Protein AF-A0A7S0WV05-F1 (afdb_monomer)

Secondary structure (DSSP, 8-state):
-------PPPTHHHHHHHHHHHHHHHHHHHHHHHHS-HHHHHHHHHHHTT-GGG--EEE-TT----SHHHHHHHHHHHHH-TT--EEE-TT----HHHHHHHHHHHHT-

Mean predicted aligned error: 11.45 Å

InterPro domains:
  IPR001611 Leucine-rich repeat [PF13516] (56-68)
  IPR001611 Leucine-rich repeat [PF13516] (85-102)
  IPR032675 Leucine-rich repeat domain superfamily [G3DSA:3.80.10.10] (18-108)

Radius of gyration: 21.06 Å; Cα contacts (8 Å, |Δi|>4): 91; chains: 1; bounding box: 66×28×51 Å

Solvent-accessible surface area (backbone atoms only — not comparable to full-atom values): 6384 Å² total; per-residue (Å²): 142,85,82,84,85,77,84,76,78,69,77,66,68,66,58,53,57,58,54,52,52,52,52,52,49,53,51,51,50,53,55,48,61,71,70,40,46,65,57,52,52,51,52,53,50,36,36,74,71,68,44,15,61,73,34,47,60,47,63,45,47,64,41,67,44,55,52,64,68,56,47,52,56,46,51,58,41,49,69,42,23,74,52,41,80,44,78,40,66,52,73,42,56,66,42,73,70,48,53,59,65,46,49,61,70,59,71,74,107

Structure (mmCIF, N/CA/C/O backbone):
data_AF-A0A7S0WV05-F1
#
_entry.id   AF-A0A7S0WV05-F1
#
loop_
_atom_site.group_PDB
_atom_site.id
_atom_site.type_symbol
_atom_site.label_atom_id
_atom_site.label_alt_id
_atom_site.label_comp_id
_atom_site.label_asym_id
_atom_site.label_entity_id
_atom_site.label_seq_id
_atom_site.pdbx_PDB_ins_code
_atom_site.Cartn_x
_atom_site.Cartn_y
_atom_site.Cartn_z
_atom_site.occupancy
_atom_site.B_iso_or_equiv
_atom_site.auth_seq_id
_atom_site.auth_comp_id
_atom_site.auth_asym_id
_atom_site.auth_atom_id
_atom_site.pdbx_PDB_model_num
ATOM 1 N N . LYS A 1 1 ? 56.123 4.049 -36.015 1.00 43.19 1 LYS A N 1
ATOM 2 C CA . LYS A 1 1 ? 55.290 5.256 -35.800 1.00 43.19 1 LYS A CA 1
ATOM 3 C C . LYS A 1 1 ? 53.863 4.774 -35.589 1.00 43.19 1 LYS A C 1
ATOM 5 O O . LYS A 1 1 ? 53.209 4.459 -36.568 1.00 43.19 1 LYS A O 1
ATOM 10 N N . SER A 1 2 ? 53.458 4.575 -34.337 1.00 50.19 2 SER A N 1
ATOM 11 C CA . SER A 1 2 ? 52.131 4.071 -33.977 1.00 50.19 2 SER A CA 1
ATOM 12 C C . SER A 1 2 ? 51.531 5.052 -32.982 1.00 50.19 2 SER A C 1
ATOM 14 O O . SER A 1 2 ? 52.110 5.229 -31.917 1.00 50.19 2 SER A O 1
ATOM 16 N N . CYS A 1 3 ? 50.437 5.708 -33.362 1.00 40.41 3 CYS A N 1
ATOM 17 C CA . CYS A 1 3 ? 49.540 6.421 -32.457 1.00 40.41 3 CYS A CA 1
ATOM 18 C C . CYS A 1 3 ? 48.121 6.183 -32.982 1.00 40.41 3 CYS A C 1
ATOM 20 O O . CYS A 1 3 ? 47.677 6.857 -33.909 1.00 40.41 3 CYS A O 1
ATOM 22 N N . LEU A 1 4 ? 47.451 5.172 -32.429 1.00 44.56 4 LEU A N 1
ATOM 23 C CA . LEU A 1 4 ? 46.007 5.007 -32.548 1.00 44.56 4 LEU A CA 1
ATOM 24 C C . LEU A 1 4 ? 45.357 6.005 -31.586 1.00 44.56 4 LEU A C 1
ATOM 26 O O . LEU A 1 4 ? 45.612 5.972 -30.384 1.00 44.56 4 LEU A O 1
ATOM 30 N N . TYR A 1 5 ? 44.565 6.916 -32.140 1.00 43.72 5 TYR A N 1
ATOM 31 C CA . TYR A 1 5 ? 43.696 7.822 -31.399 1.00 43.72 5 TYR A CA 1
ATOM 32 C C . TYR A 1 5 ? 42.541 6.992 -30.825 1.00 43.72 5 TYR A C 1
ATOM 34 O O . TYR A 1 5 ? 41.707 6.501 -31.583 1.00 43.72 5 TYR A O 1
ATOM 42 N N . VAL A 1 6 ? 42.495 6.813 -29.506 1.00 48.22 6 VAL A N 1
ATOM 43 C CA . VAL A 1 6 ? 41.284 6.355 -28.816 1.00 48.22 6 VAL A CA 1
ATOM 44 C C .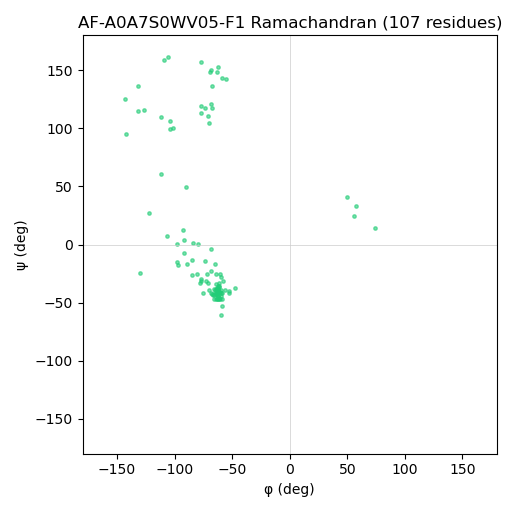 VAL A 1 6 ? 40.673 7.600 -28.193 1.00 48.22 6 VAL A C 1
ATOM 46 O O . VAL A 1 6 ? 41.170 8.111 -2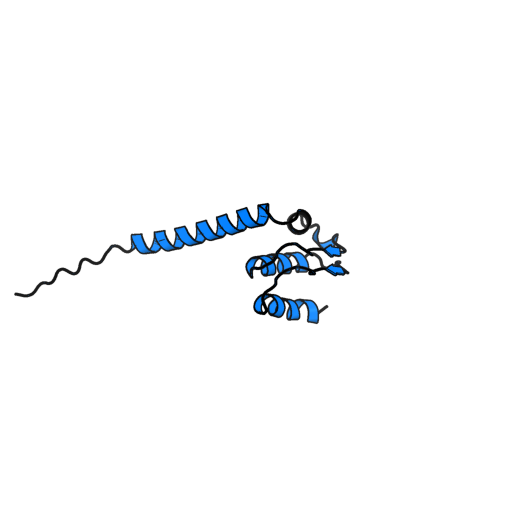7.192 1.00 48.22 6 VAL A O 1
ATOM 49 N N . ALA A 1 7 ? 39.651 8.145 -28.848 1.00 47.66 7 ALA A N 1
ATOM 50 C CA . ALA A 1 7 ? 38.824 9.186 -28.264 1.00 47.66 7 ALA A CA 1
ATOM 51 C C . ALA A 1 7 ? 37.995 8.543 -27.143 1.00 47.66 7 ALA A C 1
ATOM 53 O O . ALA A 1 7 ? 37.058 7.795 -27.412 1.00 47.66 7 ALA A O 1
ATOM 54 N N . SER A 1 8 ? 38.376 8.790 -25.889 1.00 56.69 8 SER A N 1
ATOM 55 C CA . SER A 1 8 ? 37.481 8.579 -24.751 1.00 56.69 8 SER A CA 1
ATOM 56 C C . SER A 1 8 ? 36.352 9.599 -24.852 1.00 56.69 8 SER A C 1
ATOM 58 O O . SER A 1 8 ? 36.610 10.802 -24.814 1.00 56.69 8 SER A O 1
ATOM 60 N N . ALA A 1 9 ? 35.120 9.112 -25.000 1.00 54.22 9 ALA A N 1
ATOM 61 C CA . ALA A 1 9 ? 33.923 9.924 -24.833 1.00 54.22 9 ALA A CA 1
ATOM 62 C C . ALA A 1 9 ? 33.891 10.514 -23.404 1.00 54.22 9 ALA A C 1
ATOM 64 O O . ALA A 1 9 ? 34.360 9.853 -22.467 1.00 54.22 9 ALA A O 1
ATOM 65 N N . PRO A 1 10 ? 33.420 11.760 -23.228 1.00 52.03 10 PRO A N 1
ATOM 66 C CA . PRO A 1 10 ? 33.415 12.430 -21.934 1.00 52.03 10 PRO A CA 1
ATOM 67 C C . PRO A 1 10 ? 32.413 11.778 -20.958 1.00 52.03 10 PRO A C 1
ATOM 69 O O . PRO A 1 10 ? 31.388 11.250 -21.380 1.00 52.03 10 PRO A O 1
ATOM 72 N N . PRO A 1 11 ? 32.677 11.832 -19.640 1.00 54.97 11 PRO A N 1
ATOM 73 C CA . PRO A 1 11 ? 31.859 11.193 -18.602 1.00 54.97 11 PRO A CA 1
ATOM 74 C C . PRO A 1 11 ? 30.458 11.807 -18.393 1.00 54.97 11 PRO A C 1
ATOM 76 O O . PRO A 1 11 ? 29.690 11.269 -17.598 1.00 54.97 11 PRO A O 1
ATOM 79 N N . GLU A 1 12 ? 30.105 12.897 -19.083 1.00 49.66 12 GLU A N 1
ATOM 80 C CA . GLU A 1 12 ? 28.797 13.562 -18.942 1.00 49.66 12 GLU A CA 1
ATOM 81 C C . GLU A 1 12 ? 27.636 12.746 -19.537 1.00 49.66 12 GLU A C 1
ATOM 83 O O . GLU A 1 12 ? 26.555 12.714 -18.956 1.00 49.66 12 GLU A O 1
ATOM 88 N N . GLU A 1 13 ? 27.861 11.994 -20.621 1.00 49.75 13 GLU A N 1
ATOM 89 C CA . GLU A 1 13 ? 26.803 11.208 -21.284 1.00 49.75 13 GLU A CA 1
ATOM 90 C C . GLU A 1 13 ? 26.311 10.021 -20.429 1.00 49.75 13 GLU A C 1
ATOM 92 O O . GLU A 1 13 ? 25.180 9.560 -20.583 1.00 49.75 13 GLU A O 1
ATOM 97 N N . ALA A 1 14 ? 27.128 9.537 -19.486 1.00 50.81 14 ALA A N 1
ATOM 98 C CA . ALA A 1 14 ? 26.765 8.429 -18.601 1.00 50.81 14 ALA A CA 1
ATOM 99 C C . ALA A 1 14 ? 25.877 8.862 -17.417 1.00 50.81 14 ALA A C 1
ATOM 101 O O . ALA A 1 14 ? 25.124 8.043 -16.898 1.00 50.81 14 ALA A O 1
ATOM 102 N N . GLN A 1 15 ? 25.944 10.130 -16.989 1.00 50.53 15 GLN A N 1
ATOM 103 C CA . GLN A 1 15 ? 25.137 10.639 -15.868 1.00 50.53 15 GLN A CA 1
ATOM 104 C C . GLN A 1 15 ? 23.733 11.087 -16.294 1.00 50.53 15 GLN A C 1
ATOM 106 O O . GLN A 1 15 ? 22.814 11.071 -15.475 1.00 50.53 15 GLN A O 1
ATOM 111 N N . GLU A 1 16 ? 23.548 11.478 -17.556 1.00 50.91 16 GLU A N 1
ATOM 112 C CA . GLU A 1 16 ? 22.244 11.913 -18.072 1.00 50.91 16 GLU A CA 1
ATOM 113 C C . GLU A 1 16 ? 21.305 10.737 -18.380 1.00 50.91 16 GLU A C 1
ATOM 115 O O . GLU A 1 16 ? 20.097 10.844 -18.160 1.00 50.91 16 GLU A O 1
ATOM 120 N N . ALA A 1 17 ? 21.844 9.593 -18.818 1.00 50.62 17 ALA A N 1
ATOM 121 C CA . ALA A 1 17 ? 21.057 8.382 -19.067 1.00 50.62 17 ALA A CA 1
ATOM 122 C C . ALA A 1 17 ? 20.428 7.810 -17.780 1.00 50.62 17 ALA A C 1
ATOM 124 O O . ALA A 1 17 ? 19.263 7.419 -17.783 1.00 50.62 17 ALA A O 1
ATOM 125 N N . ASP A 1 18 ? 21.165 7.837 -16.667 1.00 55.66 18 ASP A N 1
ATOM 126 C CA . ASP A 1 18 ? 20.714 7.322 -15.365 1.00 55.66 18 ASP A CA 1
ATOM 127 C C . ASP A 1 18 ? 19.601 8.197 -14.744 1.00 55.66 18 ASP A C 1
ATOM 129 O O . ASP A 1 18 ? 18.599 7.702 -14.231 1.00 55.66 18 ASP A O 1
ATOM 133 N N . GLN A 1 19 ? 19.703 9.528 -14.877 1.00 60.78 19 GLN A N 1
ATOM 134 C CA . GLN A 1 19 ? 18.668 10.460 -14.395 1.00 60.78 19 GLN A CA 1
ATOM 135 C C . GLN A 1 19 ? 17.398 10.455 -15.258 1.00 60.78 19 GLN A C 1
ATOM 137 O O . GLN A 1 19 ? 16.297 10.702 -14.756 1.00 60.78 19 GLN A O 1
ATOM 142 N N . SER A 1 20 ? 17.546 10.198 -16.558 1.00 60.88 20 SER A N 1
ATOM 143 C CA . SER A 1 20 ? 16.437 10.049 -17.503 1.00 60.88 20 SER A CA 1
ATOM 144 C C . SER A 1 20 ? 15.536 8.872 -17.122 1.00 60.88 20 SER A C 1
ATOM 146 O O . SER A 1 20 ? 14.312 9.029 -17.058 1.00 60.88 20 SER A O 1
ATOM 148 N N . ASP A 1 21 ? 16.140 7.722 -16.819 1.00 70.31 21 ASP A N 1
ATOM 149 C CA . ASP A 1 21 ? 15.405 6.512 -16.456 1.00 70.31 21 ASP A CA 1
ATOM 150 C C . ASP A 1 21 ? 14.713 6.654 -15.098 1.00 70.31 21 ASP A C 1
ATOM 152 O O . ASP A 1 21 ? 13.534 6.319 -14.977 1.00 70.31 21 ASP A O 1
ATOM 156 N N . GLU A 1 22 ? 15.373 7.241 -14.097 1.00 74.69 22 GLU A N 1
ATOM 157 C CA . GLU A 1 22 ? 14.753 7.457 -12.784 1.00 74.69 22 GLU A CA 1
ATOM 158 C C . GLU A 1 22 ? 13.548 8.405 -12.868 1.00 74.69 22 GLU A C 1
ATOM 160 O O . GLU A 1 22 ? 12.472 8.127 -12.334 1.00 74.69 22 GLU A O 1
ATOM 165 N N . LYS A 1 23 ? 13.667 9.500 -13.628 1.00 76.88 23 LYS A N 1
ATOM 166 C CA . LYS A 1 23 ? 12.550 10.427 -13.835 1.00 76.88 23 LYS A CA 1
ATOM 167 C C . LYS A 1 23 ? 11.378 9.761 -14.560 1.00 76.88 23 LYS A C 1
ATOM 169 O O . LYS A 1 23 ? 10.224 10.027 -14.219 1.00 76.88 23 LYS A O 1
ATOM 174 N N . ALA A 1 24 ? 11.649 8.899 -15.541 1.00 75.50 24 ALA A N 1
ATOM 175 C CA . ALA A 1 24 ? 10.616 8.136 -16.237 1.00 75.50 24 ALA A CA 1
ATOM 176 C C . ALA A 1 24 ? 9.917 7.132 -15.305 1.00 75.50 24 ALA A C 1
ATOM 178 O O . ALA A 1 24 ? 8.693 6.986 -15.375 1.00 75.50 24 ALA A O 1
ATOM 179 N N . ARG A 1 25 ? 10.656 6.493 -14.389 1.00 73.75 25 ARG A N 1
ATOM 180 C CA . ARG A 1 25 ? 10.097 5.585 -13.372 1.00 73.75 25 ARG A CA 1
ATOM 181 C C . ARG A 1 25 ? 9.203 6.318 -12.380 1.00 73.75 25 ARG A C 1
ATOM 183 O O . ARG A 1 25 ? 8.067 5.895 -12.180 1.00 73.75 25 ARG A O 1
ATOM 190 N N . VAL A 1 26 ? 9.653 7.455 -11.847 1.00 75.94 26 VAL A N 1
ATOM 191 C CA . VAL A 1 26 ? 8.848 8.299 -10.947 1.00 75.94 26 VAL A CA 1
ATOM 192 C C . VAL A 1 26 ? 7.561 8.757 -11.632 1.00 75.94 26 VAL A C 1
ATOM 194 O O . VAL A 1 26 ? 6.477 8.611 -11.068 1.00 75.94 26 VAL A O 1
ATOM 197 N N . LEU A 1 27 ? 7.653 9.246 -12.874 1.00 76.25 27 LEU A N 1
ATOM 198 C CA . LEU A 1 27 ? 6.480 9.690 -13.628 1.00 76.25 27 LEU A CA 1
ATOM 199 C C . LEU A 1 27 ? 5.498 8.535 -13.876 1.00 76.25 27 LEU A C 1
ATOM 201 O O . LEU A 1 27 ? 4.288 8.708 -13.752 1.00 76.25 27 LEU A O 1
ATOM 205 N N . THR A 1 28 ? 6.021 7.347 -14.192 1.00 74.62 28 THR A N 1
ATOM 206 C CA . THR A 1 28 ? 5.218 6.132 -14.383 1.00 74.62 28 THR A CA 1
ATOM 207 C C . THR A 1 28 ? 4.513 5.731 -13.087 1.00 74.62 28 THR A C 1
ATOM 209 O O . THR A 1 28 ? 3.321 5.432 -13.125 1.00 74.62 28 THR A O 1
ATOM 212 N N . LYS A 1 29 ? 5.194 5.812 -11.934 1.00 72.62 29 LYS A N 1
ATOM 213 C CA . LYS A 1 29 ? 4.594 5.567 -10.613 1.00 72.62 29 LYS A CA 1
ATOM 214 C C . LYS A 1 29 ? 3.480 6.574 -10.311 1.00 72.62 29 LYS A C 1
ATOM 216 O O . LYS A 1 29 ? 2.384 6.168 -9.935 1.00 72.62 29 LYS A O 1
ATOM 221 N N . GLU A 1 30 ? 3.700 7.870 -10.538 1.00 73.00 30 GLU A N 1
ATOM 222 C CA . GLU A 1 30 ? 2.666 8.896 -10.323 1.00 73.00 30 GLU A CA 1
ATOM 223 C C . GLU A 1 30 ? 1.442 8.711 -11.228 1.00 73.00 30 GLU A C 1
ATOM 225 O O . GLU A 1 30 ? 0.307 8.803 -10.757 1.00 73.00 30 GLU A O 1
ATOM 230 N N . LEU A 1 31 ? 1.649 8.420 -12.516 1.00 72.56 31 LEU A N 1
ATOM 231 C CA . LEU A 1 31 ? 0.568 8.111 -13.457 1.00 72.56 31 LEU A CA 1
ATOM 232 C C . LEU A 1 31 ? -0.214 6.865 -13.020 1.00 72.56 31 LEU A C 1
ATOM 234 O O . LEU A 1 31 ? -1.443 6.868 -13.068 1.00 72.56 31 LEU A O 1
ATOM 238 N N . ARG A 1 32 ? 0.476 5.828 -12.530 1.00 70.75 32 ARG A N 1
ATOM 239 C CA . ARG A 1 32 ? -0.153 4.609 -12.005 1.00 70.75 32 ARG A CA 1
ATOM 240 C C . ARG A 1 32 ? -1.010 4.910 -10.777 1.00 70.75 32 ARG A C 1
ATOM 242 O O . ARG A 1 32 ? -2.172 4.516 -10.745 1.00 70.75 32 ARG A O 1
ATOM 249 N N . LEU A 1 33 ? -0.485 5.680 -9.819 1.00 69.12 33 LEU A N 1
ATOM 250 C CA . LEU A 1 33 ? -1.215 6.120 -8.623 1.00 69.12 33 LEU A CA 1
ATOM 251 C C . LEU A 1 33 ? -2.487 6.917 -8.970 1.00 69.12 33 LEU A C 1
ATOM 253 O O . LEU A 1 33 ? -3.472 6.839 -8.237 1.00 69.12 33 LEU A O 1
ATOM 257 N N . GLN A 1 34 ? -2.504 7.656 -10.087 1.00 69.25 34 GLN A N 1
ATOM 258 C CA . GLN A 1 34 ? -3.709 8.347 -10.575 1.00 69.25 34 GLN A CA 1
ATOM 259 C C . GLN A 1 34 ? -4.773 7.394 -11.142 1.00 69.25 34 GLN A C 1
ATOM 261 O O . GLN A 1 34 ? -5.955 7.735 -11.136 1.00 69.25 34 GLN A O 1
ATOM 266 N N . CYS A 1 35 ? -4.371 6.214 -11.619 1.00 69.00 35 CYS A N 1
ATOM 267 C CA . CYS A 1 35 ? -5.266 5.178 -12.137 1.00 69.00 35 CYS A CA 1
ATOM 268 C C . CYS A 1 35 ? -5.713 4.170 -11.070 1.00 69.00 35 CYS A C 1
ATOM 270 O O . CYS A 1 35 ? -6.573 3.332 -11.353 1.00 69.00 35 CYS A O 1
ATOM 272 N N . LEU A 1 36 ? -5.156 4.237 -9.858 1.00 74.44 36 LEU A N 1
ATOM 273 C CA . LEU A 1 36 ? -5.542 3.339 -8.781 1.00 74.44 36 LEU A CA 1
ATOM 274 C C . LEU A 1 36 ? -6.956 3.623 -8.275 1.00 74.44 36 LEU A C 1
ATOM 276 O O . LEU A 1 36 ? -7.400 4.777 -8.265 1.00 74.44 36 LEU A O 1
ATOM 280 N N . PRO A 1 37 ? -7.680 2.587 -7.812 1.00 81.94 37 PRO A N 1
ATOM 281 C CA . PRO A 1 37 ? -8.996 2.788 -7.233 1.00 81.94 37 PRO A CA 1
ATOM 282 C C . PRO A 1 37 ? -8.963 3.784 -6.076 1.00 81.94 37 PRO A C 1
ATOM 284 O O . PRO A 1 37 ? -8.052 3.768 -5.245 1.00 81.94 37 PRO A O 1
ATOM 287 N N . LEU A 1 38 ? -10.011 4.611 -5.992 1.00 81.81 38 LEU A N 1
ATOM 288 C CA . LEU A 1 38 ? -10.157 5.674 -4.989 1.00 81.81 38 LEU A CA 1
ATOM 289 C C . LEU A 1 38 ? -9.849 5.198 -3.568 1.00 81.81 38 LEU A C 1
ATOM 291 O O . LEU A 1 38 ? -9.210 5.922 -2.819 1.00 81.81 38 LEU A O 1
ATOM 295 N N . LYS A 1 39 ? -10.234 3.969 -3.217 1.00 85.25 39 LYS A N 1
ATOM 296 C CA . LYS A 1 39 ? -9.995 3.404 -1.886 1.00 85.25 39 LYS A CA 1
ATOM 297 C C . LYS A 1 39 ? -8.516 3.248 -1.519 1.00 85.25 39 LYS A C 1
ATOM 299 O O . LYS A 1 39 ? -8.157 3.545 -0.385 1.00 85.25 39 LYS A O 1
ATOM 304 N N . TYR A 1 40 ? -7.650 2.872 -2.464 1.00 86.56 40 TYR A N 1
ATOM 305 C CA . TYR A 1 40 ? -6.207 2.802 -2.210 1.00 86.56 40 TYR A CA 1
ATOM 306 C C . TYR A 1 40 ? -5.630 4.200 -1.994 1.00 86.56 40 TYR A C 1
ATOM 308 O O . TYR A 1 40 ? -4.883 4.438 -1.050 1.00 86.56 40 TYR A O 1
ATOM 316 N N . LYS A 1 41 ? -6.055 5.161 -2.820 1.00 85.62 41 LYS A N 1
ATOM 317 C CA . LYS A 1 41 ? -5.657 6.559 -2.659 1.00 85.62 41 LYS A CA 1
ATOM 318 C C . LYS A 1 41 ? -6.116 7.131 -1.315 1.00 85.62 41 LYS A C 1
ATOM 320 O O . LYS A 1 41 ? -5.315 7.730 -0.613 1.00 85.62 41 LYS A O 1
ATOM 325 N N . THR A 1 42 ? -7.369 6.895 -0.926 1.00 87.69 42 THR A N 1
ATOM 326 C CA . THR A 1 42 ? -7.914 7.331 0.366 1.00 87.69 42 THR A CA 1
ATOM 327 C C . THR A 1 42 ? -7.139 6.739 1.538 1.00 87.69 42 THR A C 1
ATOM 329 O O . THR A 1 42 ? -6.882 7.451 2.503 1.00 87.69 42 THR A O 1
ATOM 332 N N . LEU A 1 43 ? -6.724 5.469 1.457 1.00 89.06 43 LEU A N 1
ATOM 333 C CA . LEU A 1 43 ? -5.858 4.861 2.467 1.00 89.06 43 LEU A CA 1
ATOM 334 C C . LEU A 1 43 ? -4.538 5.635 2.594 1.00 89.06 43 LEU A C 1
ATOM 336 O O . LEU A 1 43 ? -4.179 6.051 3.693 1.00 89.06 43 LEU A O 1
ATOM 340 N N . LEU A 1 44 ? -3.841 5.859 1.477 1.00 88.31 44 LEU A N 1
ATOM 341 C CA . LEU A 1 44 ? -2.566 6.579 1.480 1.00 88.31 44 LEU A CA 1
ATOM 342 C C . LEU A 1 44 ? -2.715 8.025 1.963 1.00 88.31 44 LEU A C 1
ATOM 344 O O . LEU A 1 44 ? -1.855 8.513 2.691 1.00 88.31 44 LEU A O 1
ATOM 348 N N . ASP A 1 45 ? -3.795 8.707 1.590 1.00 89.25 45 ASP A N 1
ATOM 349 C CA . ASP A 1 45 ? -4.070 10.074 2.030 1.00 89.25 45 ASP A CA 1
ATOM 350 C C . A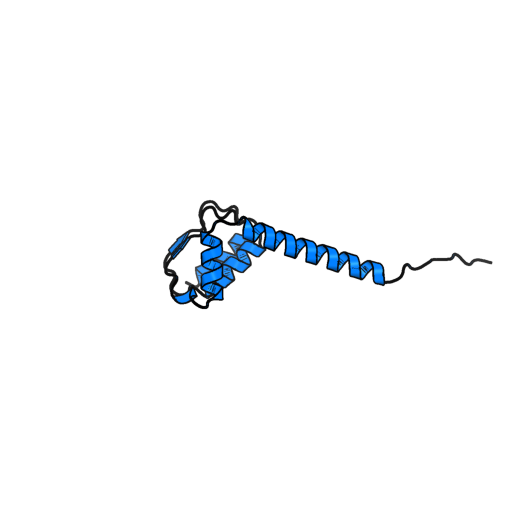SP A 1 45 ? -4.356 10.119 3.543 1.00 89.25 45 ASP A C 1
ATOM 352 O O . ASP A 1 45 ? -3.770 10.940 4.244 1.00 89.25 45 ASP A O 1
ATOM 356 N N . ASN A 1 46 ? -5.143 9.181 4.087 1.00 87.88 46 ASN A N 1
ATOM 357 C CA . ASN A 1 46 ? -5.375 9.074 5.535 1.00 87.88 46 ASN A CA 1
ATOM 358 C C . ASN A 1 46 ? -4.06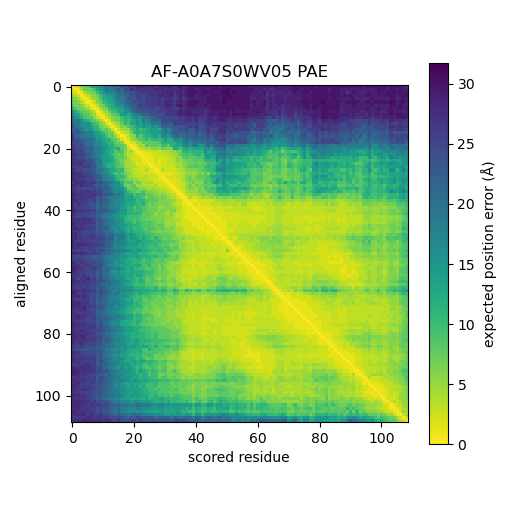9 8.866 6.310 1.00 87.88 46 ASN A C 1
ATOM 360 O O . ASN A 1 46 ? -3.855 9.477 7.356 1.00 87.88 46 ASN A O 1
ATOM 364 N N . VAL A 1 47 ? -3.188 8.017 5.787 1.00 89.06 47 VAL A N 1
ATOM 365 C CA . VAL A 1 47 ? -1.866 7.759 6.363 1.00 89.06 47 VAL A CA 1
ATOM 366 C C . VAL A 1 47 ? -1.001 9.022 6.315 1.00 89.06 47 VAL A C 1
ATOM 368 O O . VAL A 1 47 ? -0.446 9.421 7.335 1.00 89.06 47 VAL A O 1
ATOM 371 N N . LYS A 1 48 ? -0.949 9.723 5.175 1.00 88.81 48 LYS A N 1
ATOM 372 C CA . LYS A 1 48 ? -0.213 10.994 5.028 1.00 88.81 48 LYS A CA 1
ATOM 373 C C . LYS A 1 48 ? -0.730 12.097 5.951 1.00 88.81 48 LYS A C 1
ATOM 375 O O . LYS A 1 48 ? 0.049 12.924 6.413 1.00 88.81 48 LYS A O 1
ATOM 380 N N . GLU A 1 49 ? -2.029 12.109 6.227 1.00 91.38 49 GLU A N 1
ATOM 381 C CA . GLU A 1 49 ? -2.665 13.041 7.160 1.00 91.38 49 GLU A CA 1
ATOM 382 C C . GLU A 1 49 ? -2.485 12.644 8.638 1.00 91.38 49 GLU A C 1
ATOM 384 O O . GLU A 1 49 ? -2.976 13.348 9.521 1.00 91.38 49 GLU A O 1
ATOM 389 N N . GLY A 1 50 ? -1.793 11.536 8.931 1.00 89.00 50 GLY A N 1
ATOM 390 C CA . GLY A 1 50 ? -1.582 11.041 10.294 1.00 89.00 50 GLY A CA 1
ATOM 391 C C . GLY A 1 50 ? -2.823 10.399 10.924 1.00 89.00 50 GLY A C 1
ATOM 392 O O . GLY A 1 50 ? -2.856 10.176 12.131 1.00 89.00 50 GLY A O 1
ATOM 393 N N . LYS A 1 51 ? -3.841 10.082 10.119 1.00 89.69 51 LYS A N 1
ATOM 394 C CA . LYS A 1 51 ? -5.100 9.445 10.540 1.00 89.69 51 LYS A CA 1
ATOM 395 C C . LYS A 1 51 ? -5.064 7.921 10.433 1.00 89.69 51 LYS A C 1
ATOM 397 O O . LYS A 1 51 ? -6.102 7.276 10.545 1.00 89.69 51 LYS A O 1
ATOM 402 N N . GLY A 1 52 ? -3.888 7.325 10.228 1.00 86.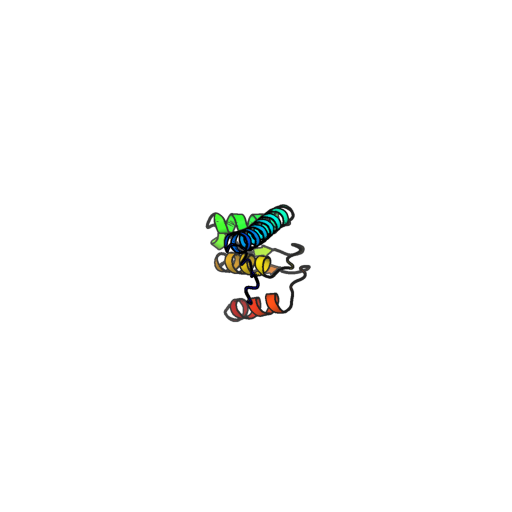81 52 GLY A N 1
ATOM 403 C CA . GLY A 1 52 ? -3.733 5.869 10.133 1.00 86.81 52 GLY A CA 1
ATOM 404 C C . GLY A 1 52 ? -4.344 5.132 11.331 1.00 86.81 52 GLY A C 1
ATOM 405 O O . GLY A 1 52 ? -5.088 4.175 11.148 1.00 86.81 52 GLY A O 1
ATOM 406 N N . ALA A 1 53 ? -4.155 5.645 12.551 1.00 88.38 53 ALA A N 1
ATOM 407 C CA . ALA A 1 53 ? -4.706 5.043 13.767 1.00 88.38 53 ALA A CA 1
ATOM 408 C C . ALA A 1 53 ? -6.249 5.048 13.831 1.00 88.38 53 ALA A C 1
ATOM 410 O O . ALA A 1 53 ? -6.827 4.313 14.628 1.00 88.38 53 ALA A O 1
ATOM 411 N N . GLU A 1 54 ? -6.935 5.853 13.016 1.00 90.19 54 GLU A N 1
ATOM 412 C CA . GLU A 1 54 ? -8.402 5.860 12.923 1.00 90.19 54 GLU A CA 1
ATOM 413 C C . GLU A 1 54 ? -8.926 4.792 11.945 1.00 90.19 54 GLU A C 1
ATOM 415 O O . GLU A 1 54 ? -10.120 4.486 11.931 1.00 90.19 54 GLU A O 1
ATOM 420 N N . VAL A 1 55 ? -8.044 4.202 11.131 1.00 89.44 55 VAL A N 1
ATOM 421 C CA . VAL A 1 55 ? -8.392 3.168 10.156 1.00 89.44 55 VAL A CA 1
ATOM 422 C C . VAL A 1 55 ? -8.584 1.832 10.870 1.00 89.44 55 VAL A C 1
ATOM 424 O O . VAL A 1 55 ? -7.640 1.231 11.372 1.00 89.44 55 VAL A O 1
ATOM 427 N N . THR A 1 56 ? -9.822 1.336 10.882 1.00 89.88 56 THR A N 1
ATOM 428 C CA . THR A 1 56 ? -10.191 0.042 11.488 1.00 89.88 56 THR A CA 1
ATOM 429 C C . THR A 1 56 ? -10.283 -1.101 10.473 1.00 89.88 56 THR A C 1
ATOM 431 O O . THR A 1 56 ? -10.284 -2.277 10.848 1.00 89.88 56 THR A O 1
ATOM 434 N N . ALA A 1 57 ? -10.332 -0.770 9.182 1.00 89.31 57 ALA A N 1
ATOM 435 C CA . ALA A 1 57 ? -10.408 -1.718 8.081 1.00 89.31 57 ALA A CA 1
ATOM 436 C C . ALA A 1 57 ? -9.578 -1.223 6.893 1.00 89.31 57 ALA A C 1
ATOM 438 O O . ALA A 1 57 ? -9.788 -0.112 6.405 1.00 89.31 57 ALA A O 1
ATOM 439 N N . VAL A 1 58 ? -8.658 -2.060 6.418 1.00 89.31 58 VAL A N 1
ATOM 440 C CA . VAL A 1 58 ? -7.857 -1.809 5.218 1.00 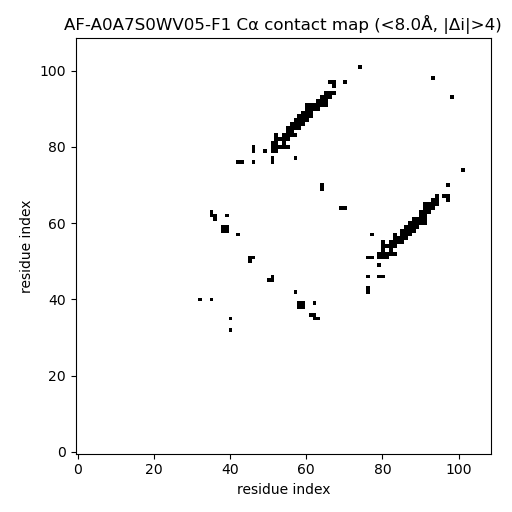89.31 58 VAL A CA 1
ATOM 441 C C . VAL A 1 58 ? -8.422 -2.662 4.087 1.00 89.31 58 VAL A C 1
ATOM 443 O O . VAL A 1 58 ? -8.143 -3.856 4.001 1.00 89.31 58 VAL A O 1
ATOM 446 N N . ASP A 1 59 ? -9.230 -2.050 3.221 1.00 89.75 59 ASP A N 1
ATOM 447 C CA . ASP A 1 59 ? -9.716 -2.676 1.987 1.00 89.75 59 ASP A CA 1
ATOM 448 C C . ASP A 1 59 ? -8.953 -2.117 0.785 1.00 89.75 59 ASP A C 1
ATOM 450 O O . ASP A 1 59 ? -9.186 -0.994 0.329 1.00 89.75 59 ASP A O 1
ATOM 454 N N . VAL A 1 60 ? -8.063 -2.944 0.245 1.00 87.75 60 VAL A N 1
ATOM 455 C CA . VAL A 1 60 ? -7.349 -2.680 -1.006 1.00 87.75 60 VAL A CA 1
ATOM 456 C C . V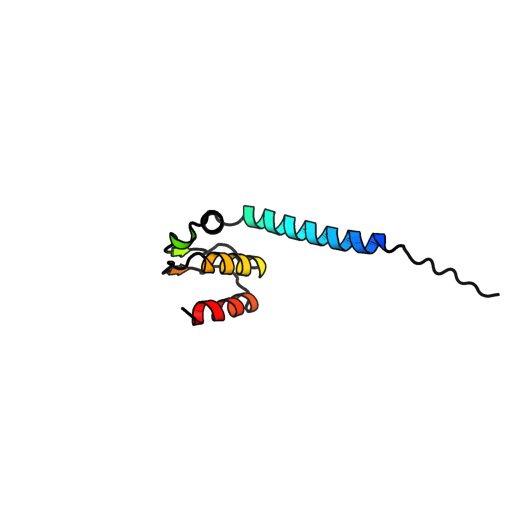AL A 1 60 ? -7.601 -3.790 -2.022 1.00 87.75 60 VAL A C 1
ATOM 458 O O . VAL A 1 60 ? -6.783 -4.033 -2.908 1.00 87.75 60 VAL A O 1
ATOM 461 N N . SER A 1 61 ? -8.745 -4.467 -1.920 1.00 88.62 61 SER A N 1
ATOM 462 C CA . SER A 1 61 ? -9.141 -5.483 -2.891 1.00 88.62 61 SER A CA 1
ATOM 463 C C . SER A 1 61 ? -9.345 -4.877 -4.284 1.00 88.62 61 SER A C 1
ATOM 465 O O . SER A 1 61 ? -9.762 -3.729 -4.407 1.00 88.62 61 SER A O 1
ATOM 467 N N . PHE A 1 62 ? -9.082 -5.615 -5.362 1.00 86.44 62 PHE A N 1
ATOM 468 C CA . PHE A 1 62 ? -9.234 -5.104 -6.739 1.00 86.44 62 PHE A CA 1
ATOM 469 C C . PHE A 1 62 ? -8.444 -3.815 -7.041 1.00 86.44 62 PHE A C 1
ATOM 471 O O . PHE A 1 62 ? -8.804 -3.063 -7.948 1.00 86.44 62 PHE A O 1
ATOM 478 N N . CYS A 1 63 ? -7.363 -3.546 -6.307 1.00 84.50 63 CYS A N 1
ATOM 479 C CA . CYS A 1 63 ? -6.533 -2.364 -6.527 1.00 84.50 63 CYS A CA 1
ATOM 480 C C . CYS A 1 63 ? -5.481 -2.548 -7.617 1.00 84.50 63 CYS A C 1
ATOM 482 O O . CYS A 1 63 ? -4.744 -1.608 -7.885 1.00 84.50 63 CYS A O 1
ATOM 484 N N . GLN A 1 64 ? -5.428 -3.716 -8.270 1.00 82.94 64 GLN A N 1
ATOM 485 C CA . GLN A 1 64 ? -4.421 -4.021 -9.293 1.00 82.94 64 GLN A CA 1
ATOM 486 C C . GLN A 1 64 ? -3.009 -3.685 -8.788 1.00 82.94 64 GLN A C 1
ATOM 488 O O . GLN A 1 64 ? -2.191 -3.092 -9.490 1.00 82.94 64 GLN A O 1
ATOM 493 N N . LEU A 1 65 ? -2.747 -4.011 -7.522 1.00 82.44 65 LEU A N 1
ATOM 494 C CA . LEU A 1 65 ? -1.411 -3.916 -6.955 1.00 82.44 65 LEU A CA 1
ATOM 495 C C . LEU A 1 65 ? -0.609 -5.083 -7.538 1.00 82.44 65 LEU A C 1
ATOM 497 O O . LEU A 1 65 ? -1.010 -6.243 -7.384 1.00 82.44 65 LEU A O 1
ATOM 501 N N . THR A 1 66 ? 0.444 -4.765 -8.288 1.00 77.25 66 THR A N 1
ATOM 502 C CA . THR A 1 66 ? 1.190 -5.745 -9.097 1.00 77.25 66 THR A CA 1
ATOM 503 C C . THR A 1 66 ? 2.690 -5.680 -8.885 1.00 77.25 66 THR A C 1
ATOM 505 O O . THR A 1 66 ? 3.375 -6.684 -9.098 1.00 77.25 66 THR A O 1
ATOM 508 N N . ASP A 1 67 ? 3.189 -4.522 -8.462 1.00 74.75 67 ASP A N 1
ATOM 509 C CA . ASP A 1 67 ? 4.613 -4.229 -8.445 1.00 74.75 67 ASP A CA 1
ATOM 510 C C . ASP A 1 67 ? 5.120 -4.194 -6.996 1.00 74.75 67 ASP A C 1
ATOM 512 O O . ASP A 1 67 ? 4.348 -4.033 -6.047 1.00 74.75 67 ASP A O 1
ATOM 516 N N . GLU A 1 68 ? 6.429 -4.367 -6.798 1.00 76.06 68 GLU A N 1
ATOM 517 C CA . GLU A 1 68 ? 7.011 -4.328 -5.450 1.00 76.06 68 GLU A CA 1
ATOM 518 C C . GLU A 1 68 ? 6.822 -2.969 -4.766 1.00 76.06 68 GLU A C 1
ATOM 520 O O . GLU A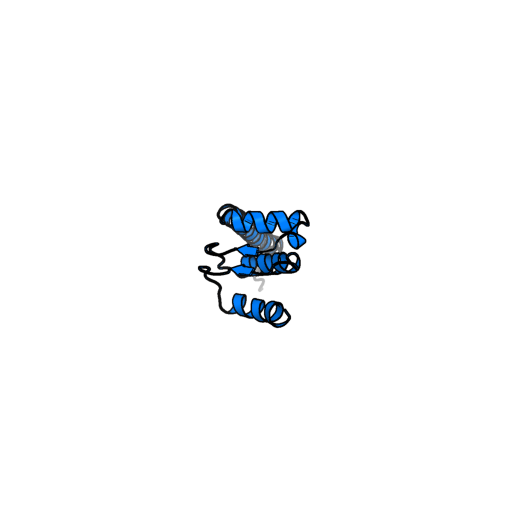 1 68 ? 6.560 -2.937 -3.566 1.00 76.06 68 GLU A O 1
ATOM 525 N N . ASP A 1 69 ? 6.876 -1.874 -5.527 1.00 79.00 69 ASP A N 1
ATOM 526 C CA . ASP A 1 69 ? 6.714 -0.514 -5.001 1.00 79.00 69 ASP A CA 1
ATOM 527 C C . ASP A 1 69 ? 5.330 -0.299 -4.374 1.00 79.00 69 ASP A C 1
ATOM 529 O O . ASP A 1 69 ? 5.201 0.337 -3.331 1.00 79.00 69 ASP A O 1
ATOM 533 N N . ASP A 1 70 ? 4.291 -0.874 -4.982 1.00 79.69 70 ASP A N 1
ATOM 534 C CA . ASP A 1 70 ? 2.916 -0.806 -4.474 1.00 79.69 70 ASP A CA 1
ATOM 535 C C . ASP A 1 70 ? 2.772 -1.499 -3.127 1.00 79.69 70 ASP A C 1
ATOM 537 O O . ASP A 1 70 ? 1.945 -1.129 -2.286 1.00 79.69 70 ASP A O 1
ATOM 541 N N . PHE A 1 71 ? 3.555 -2.562 -2.976 1.00 81.56 71 PHE A N 1
ATOM 542 C CA . PHE A 1 71 ? 3.578 -3.393 -1.799 1.00 81.56 71 PHE A CA 1
ATOM 543 C C . PHE A 1 71 ? 4.320 -2.713 -0.657 1.00 81.56 71 PHE A C 1
ATOM 545 O O . PHE A 1 71 ? 3.852 -2.743 0.479 1.00 81.56 71 PHE A O 1
ATOM 552 N N . ASP A 1 72 ? 5.444 -2.071 -0.963 1.00 84.50 72 ASP A N 1
ATOM 553 C CA . ASP A 1 72 ? 6.222 -1.319 0.014 1.00 84.50 72 ASP A CA 1
ATOM 554 C C . ASP A 1 72 ? 5.419 -0.099 0.515 1.00 84.50 72 ASP A C 1
ATOM 556 O O . ASP A 1 72 ? 5.291 0.080 1.730 1.00 84.50 72 ASP A O 1
ATOM 560 N N . ASP A 1 73 ? 4.746 0.640 -0.380 1.00 85.31 73 ASP A N 1
ATOM 561 C CA . ASP A 1 73 ? 3.832 1.737 -0.010 1.00 85.31 73 ASP A CA 1
ATOM 562 C C . ASP A 1 73 ? 2.671 1.231 0.881 1.00 85.31 73 ASP A C 1
ATOM 564 O O . ASP A 1 73 ? 2.307 1.859 1.882 1.00 85.31 73 ASP A O 1
ATOM 568 N N . LEU A 1 74 ? 2.096 0.063 0.558 1.00 85.81 74 LEU A N 1
ATOM 569 C CA . LEU A 1 74 ? 1.038 -0.564 1.359 1.00 85.81 74 LEU A CA 1
ATOM 570 C C . LEU A 1 74 ? 1.539 -0.989 2.746 1.00 85.81 74 LEU A C 1
ATOM 572 O O . LEU A 1 74 ? 0.835 -0.794 3.736 1.00 85.81 74 LEU A O 1
ATOM 576 N N . LEU A 1 75 ? 2.738 -1.563 2.840 1.00 85.88 75 LEU A N 1
ATOM 577 C CA . LEU A 1 75 ? 3.339 -1.973 4.109 1.00 85.88 75 LEU A CA 1
ATOM 578 C C . LEU A 1 75 ? 3.611 -0.775 5.019 1.00 85.88 75 LEU A C 1
ATOM 580 O O . LEU A 1 75 ? 3.351 -0.847 6.222 1.00 85.88 75 LEU A O 1
ATOM 584 N N . GLU A 1 76 ? 4.119 0.329 4.473 1.00 85.75 76 GLU A N 1
ATOM 585 C CA . GLU A 1 76 ? 4.299 1.568 5.233 1.00 85.75 76 GLU A CA 1
ATOM 586 C C . GLU A 1 76 ? 2.968 2.145 5.716 1.00 85.75 76 GLU A C 1
ATOM 588 O O . GLU A 1 76 ? 2.863 2.553 6.875 1.00 85.75 76 GLU A O 1
ATOM 593 N N . ALA A 1 77 ? 1.939 2.114 4.867 1.00 86.75 77 ALA A N 1
ATOM 594 C CA . ALA A 1 77 ? 0.587 2.506 5.243 1.00 86.75 77 ALA A CA 1
ATOM 595 C C . ALA A 1 77 ? 0.035 1.631 6.376 1.00 86.75 77 ALA A C 1
ATOM 597 O O . ALA A 1 77 ? -0.462 2.144 7.376 1.00 86.75 77 ALA A O 1
ATOM 598 N N . MET A 1 78 ? 0.187 0.310 6.267 1.00 85.75 78 MET A N 1
ATOM 599 C CA . MET A 1 78 ? -0.283 -0.641 7.272 1.00 85.75 78 MET A CA 1
ATOM 600 C C . MET A 1 78 ? 0.375 -0.450 8.638 1.00 85.75 78 MET A C 1
ATOM 602 O O . MET A 1 78 ? -0.310 -0.576 9.648 1.00 85.75 78 MET A O 1
ATOM 606 N N . LYS A 1 79 ? 1.666 -0.094 8.692 1.00 85.69 79 LYS A N 1
ATOM 607 C CA . LYS A 1 79 ? 2.352 0.210 9.962 1.00 85.69 79 LYS A CA 1
ATOM 608 C C . LYS A 1 79 ? 1.714 1.375 10.717 1.00 85.69 79 LYS A C 1
ATOM 610 O O . LYS A 1 79 ? 1.824 1.428 11.931 1.00 85.69 79 LYS A O 1
ATOM 615 N N . GLN A 1 80 ? 1.078 2.306 10.010 1.00 88.19 80 GLN A N 1
ATOM 616 C CA . GLN A 1 80 ? 0.383 3.440 10.623 1.00 88.19 80 GLN A CA 1
ATOM 617 C C . GLN A 1 80 ? -1.083 3.122 10.941 1.00 88.19 80 GLN A C 1
ATOM 619 O O . GLN A 1 80 ? -1.705 3.819 11.739 1.00 88.19 80 GLN A O 1
ATOM 624 N N . CYS A 1 81 ? -1.631 2.059 10.352 1.00 88.62 81 CYS A N 1
ATOM 625 C CA . CYS A 1 81 ? -2.976 1.548 10.600 1.00 88.62 81 CYS A CA 1
ATOM 626 C C . CYS A 1 81 ? -2.993 0.514 11.740 1.00 88.62 81 CYS A C 1
ATOM 628 O O . CYS A 1 81 ? -3.555 -0.568 11.592 1.00 88.62 81 CYS A O 1
ATOM 630 N N . GLU A 1 82 ? -2.385 0.833 12.888 1.00 85.94 82 GLU A N 1
ATOM 631 C CA . GLU A 1 82 ? -2.198 -0.104 14.015 1.00 85.94 82 GLU A CA 1
ATOM 632 C C . GLU A 1 82 ? -3.516 -0.644 14.603 1.00 85.94 82 GLU A C 1
ATOM 634 O O . GLU A 1 82 ? -3.548 -1.733 15.171 1.00 85.94 82 GLU A O 1
ATOM 639 N N . ASN A 1 83 ? -4.616 0.098 14.448 1.00 88.38 83 ASN A N 1
ATOM 640 C CA . ASN A 1 83 ? -5.944 -0.293 14.929 1.00 88.38 83 ASN A CA 1
ATOM 641 C C . ASN A 1 83 ? -6.775 -1.049 13.876 1.00 88.38 83 ASN A C 1
ATOM 643 O O . ASN A 1 83 ? -7.945 -1.363 14.127 1.00 88.38 83 ASN A O 1
ATOM 647 N N . ALA A 1 84 ? -6.209 -1.334 12.699 1.00 88.88 84 ALA A N 1
ATOM 648 C CA . ALA A 1 84 ? -6.899 -2.086 11.666 1.00 88.88 84 ALA A CA 1
ATOM 649 C C . ALA A 1 84 ? -7.108 -3.541 12.106 1.00 88.88 84 ALA A C 1
ATOM 651 O O . ALA A 1 84 ? -6.164 -4.282 12.359 1.00 88.88 84 ALA A O 1
ATOM 652 N N . GLN A 1 85 ? -8.369 -3.966 12.166 1.00 88.69 85 GLN A N 1
ATOM 653 C CA . GLN A 1 85 ? -8.754 -5.327 12.558 1.00 88.69 85 GLN A CA 1
ATOM 654 C C . GLN A 1 85 ? -9.004 -6.233 11.355 1.00 88.69 85 GLN A C 1
ATOM 656 O O . GLN A 1 85 ? -9.073 -7.454 11.484 1.00 88.69 85 GLN A O 1
ATOM 661 N N . THR A 1 86 ? -9.201 -5.628 10.186 1.00 89.44 86 THR A N 1
ATOM 662 C CA . THR A 1 86 ? -9.512 -6.336 8.949 1.00 89.44 86 THR A CA 1
ATOM 663 C C . THR A 1 86 ? -8.611 -5.840 7.833 1.00 89.44 86 THR A C 1
ATOM 665 O O . THR A 1 86 ? -8.375 -4.638 7.691 1.00 89.44 86 THR A O 1
ATOM 668 N N . LEU A 1 87 ? -8.104 -6.791 7.055 1.00 88.44 87 LEU A N 1
ATOM 669 C CA . LEU A 1 87 ? -7.250 -6.558 5.905 1.00 88.44 87 LEU A CA 1
ATOM 670 C C . LEU A 1 87 ? -7.795 -7.379 4.738 1.00 88.44 87 LEU A C 1
ATOM 672 O O . LEU A 1 87 ? -7.786 -8.609 4.792 1.00 88.44 87 LEU A O 1
ATOM 676 N N . ASP A 1 88 ? -8.256 -6.700 3.693 1.00 89.62 88 ASP A N 1
ATOM 677 C CA . ASP A 1 88 ? -8.689 -7.328 2.449 1.00 89.62 88 ASP A CA 1
ATOM 678 C C . ASP A 1 88 ? -7.728 -6.969 1.312 1.00 89.62 88 ASP A C 1
ATOM 680 O O . ASP A 1 88 ? -7.666 -5.831 0.838 1.00 89.62 88 ASP A O 1
ATOM 684 N N . LEU A 1 89 ? -6.971 -7.979 0.884 1.00 87.25 89 LEU A N 1
ATOM 685 C CA . LEU A 1 89 ? -6.012 -7.917 -0.217 1.00 87.25 89 LEU A CA 1
ATOM 686 C C . LEU A 1 89 ? -6.510 -8.656 -1.472 1.00 87.25 89 LEU A C 1
ATOM 688 O O . LEU A 1 89 ? -5.746 -8.847 -2.420 1.00 87.25 89 LEU A O 1
ATOM 692 N N . SER A 1 90 ? -7.761 -9.120 -1.483 1.00 86.06 90 SER A N 1
ATOM 693 C CA . SER A 1 90 ? -8.282 -10.013 -2.519 1.00 86.06 90 SER A CA 1
ATOM 694 C C . SER A 1 90 ? -8.280 -9.382 -3.917 1.00 86.06 90 SER A C 1
ATOM 696 O O . SER A 1 90 ? -8.353 -8.168 -4.087 1.00 86.06 90 SER A O 1
ATOM 698 N N . TYR A 1 91 ? -8.190 -10.217 -4.955 1.00 86.38 91 TYR A N 1
ATOM 699 C CA . TYR A 1 91 ? -8.213 -9.766 -6.356 1.00 86.38 91 TYR A CA 1
ATOM 700 C C . TYR A 1 91 ? -7.120 -8.742 -6.716 1.00 86.38 91 TYR A C 1
ATOM 702 O O . TYR A 1 91 ? -7.312 -7.875 -7.569 1.00 86.38 91 TYR A O 1
ATOM 710 N N . ASN A 1 92 ? -5.959 -8.863 -6.078 1.00 85.00 92 ASN A N 1
ATOM 711 C CA . ASN A 1 92 ? -4.715 -8.250 -6.525 1.00 85.00 92 ASN A CA 1
ATOM 712 C C . ASN A 1 92 ? -3.800 -9.323 -7.115 1.00 85.00 92 ASN A C 1
ATOM 714 O O . ASN A 1 92 ? -3.982 -10.514 -6.859 1.00 85.00 92 ASN A O 1
ATOM 718 N N . ASN A 1 93 ? -2.821 -8.899 -7.906 1.00 84.56 93 ASN A N 1
ATOM 719 C CA . ASN A 1 93 ? -1.899 -9.801 -8.583 1.00 84.56 93 ASN A CA 1
ATOM 720 C C . ASN A 1 93 ? -0.494 -9.645 -7.998 1.00 84.56 93 ASN A C 1
ATOM 722 O O . ASN A 1 93 ? 0.438 -9.243 -8.693 1.00 84.56 93 ASN A O 1
ATOM 726 N N . PHE A 1 94 ? -0.368 -9.919 -6.698 1.00 81.50 94 PHE A N 1
ATOM 727 C CA . PHE A 1 94 ? 0.918 -9.861 -6.014 1.00 81.50 94 PHE A CA 1
ATOM 728 C C . PHE A 1 94 ? 1.841 -10.967 -6.509 1.00 81.50 94 PHE A C 1
ATOM 730 O O . PHE A 1 94 ? 1.435 -12.123 -6.635 1.00 81.50 94 PHE A O 1
ATOM 737 N N . GLN A 1 95 ? 3.097 -10.611 -6.744 1.00 83.81 95 GLN A N 1
ATOM 738 C CA . GLN A 1 95 ? 4.140 -11.583 -7.038 1.00 83.81 95 GLN A CA 1
ATOM 739 C C . GLN A 1 95 ? 4.598 -12.276 -5.748 1.00 83.81 95 GLN A C 1
ATOM 741 O O . GLN A 1 95 ? 4.478 -11.715 -4.656 1.00 83.81 95 GLN A O 1
ATOM 746 N N . ASP A 1 96 ? 5.176 -13.473 -5.870 1.00 81.12 96 ASP A N 1
ATOM 747 C CA . ASP A 1 96 ? 5.657 -14.256 -4.722 1.00 81.12 96 ASP A CA 1
ATOM 748 C C . ASP A 1 96 ? 6.605 -13.447 -3.822 1.00 81.12 96 ASP A C 1
ATOM 750 O O . ASP A 1 96 ? 6.495 -13.506 -2.598 1.00 81.12 96 ASP A O 1
ATOM 754 N N . ALA A 1 97 ? 7.494 -12.642 -4.414 1.00 80.81 97 ALA A N 1
ATOM 755 C CA . ALA A 1 97 ? 8.417 -11.776 -3.681 1.00 80.81 97 ALA A CA 1
ATOM 756 C C . ALA A 1 97 ? 7.684 -10.761 -2.786 1.00 80.81 97 ALA A C 1
ATOM 758 O O . ALA A 1 97 ? 8.025 -10.612 -1.611 1.00 80.81 97 ALA A O 1
ATOM 759 N N . SER A 1 98 ? 6.635 -10.119 -3.305 1.00 79.94 98 SER A N 1
ATOM 760 C CA . SER A 1 98 ? 5.791 -9.182 -2.558 1.00 79.94 98 SER A CA 1
ATOM 761 C C . SER A 1 98 ? 5.084 -9.884 -1.395 1.00 79.94 98 SER A C 1
ATOM 763 O O . SER A 1 98 ? 5.113 -9.407 -0.265 1.00 79.94 98 SER A O 1
ATOM 765 N N . VAL A 1 99 ? 4.525 -11.077 -1.627 1.00 78.50 99 VAL A N 1
ATOM 766 C CA . VAL A 1 99 ? 3.846 -11.850 -0.572 1.00 78.50 99 VAL A CA 1
ATOM 767 C C . VAL A 1 99 ? 4.819 -12.270 0.535 1.00 78.50 99 VAL A C 1
ATOM 769 O O . VAL A 1 99 ? 4.467 -12.200 1.710 1.00 78.50 99 VAL A O 1
ATOM 772 N N . GLN A 1 100 ? 6.061 -12.641 0.205 1.00 82.19 100 GLN A N 1
ATOM 773 C CA . GLN A 1 100 ? 7.082 -12.970 1.211 1.00 82.19 100 GLN A CA 1
ATOM 774 C C . GLN A 1 100 ? 7.401 -11.783 2.132 1.00 82.19 100 GLN A C 1
ATOM 776 O O . GLN A 1 100 ? 7.587 -11.980 3.335 1.00 82.19 100 GLN A O 1
ATOM 781 N N . LYS A 1 101 ? 7.388 -10.546 1.609 1.00 79.81 101 LYS A N 1
ATOM 782 C CA . LYS A 1 101 ? 7.544 -9.329 2.428 1.00 79.81 101 LYS A CA 1
ATOM 783 C C . LYS A 1 101 ? 6.387 -9.139 3.422 1.00 79.81 101 LYS A C 1
ATOM 785 O O . LYS A 1 101 ? 6.591 -8.526 4.467 1.00 79.81 101 LYS A O 1
ATOM 790 N N . LEU A 1 102 ? 5.199 -9.686 3.142 1.00 75.00 102 LEU A N 1
ATOM 791 C CA . LEU A 1 102 ? 4.014 -9.591 4.006 1.00 75.00 102 LEU A CA 1
ATOM 792 C C . LEU A 1 102 ? 4.055 -10.529 5.214 1.00 75.00 102 LEU A C 1
ATOM 794 O O . LEU A 1 102 ? 3.493 -10.219 6.264 1.00 75.00 102 LEU A O 1
ATOM 798 N N . ILE A 1 103 ? 4.698 -11.690 5.058 1.00 77.31 103 ILE A N 1
ATOM 799 C CA . ILE A 1 103 ? 4.676 -12.755 6.066 1.00 77.31 103 ILE A CA 1
ATOM 800 C C . ILE A 1 103 ? 5.286 -12.267 7.379 1.00 77.31 103 ILE A C 1
ATOM 802 O O . ILE A 1 103 ? 4.736 -12.557 8.433 1.00 77.31 103 ILE A O 1
ATOM 806 N N . GLY A 1 104 ? 6.378 -11.500 7.332 1.00 72.94 104 GLY A N 1
ATOM 807 C CA . GLY A 1 104 ? 7.020 -10.961 8.535 1.00 72.94 104 GLY A CA 1
ATOM 808 C C . GLY A 1 104 ? 6.081 -10.071 9.363 1.00 72.94 104 GLY A C 1
ATOM 809 O O . GLY A 1 104 ? 5.786 -10.426 10.502 1.00 72.94 104 GLY A O 1
ATOM 810 N N . PRO A 1 105 ? 5.577 -8.957 8.797 1.00 69.31 105 PRO A N 1
ATOM 811 C CA . PRO A 1 105 ? 4.652 -8.045 9.471 1.00 69.31 105 PRO A CA 1
ATOM 812 C C . PRO A 1 105 ? 3.374 -8.712 9.993 1.00 69.31 105 PRO A C 1
ATOM 814 O O . PRO A 1 105 ? 2.932 -8.389 11.092 1.00 69.31 105 PRO A O 1
ATOM 817 N N . LEU A 1 106 ? 2.795 -9.657 9.239 1.00 67.81 106 LEU A N 1
ATOM 818 C CA . LEU A 1 106 ? 1.583 -10.369 9.662 1.00 67.81 106 LEU A CA 1
ATOM 819 C C . LEU A 1 106 ? 1.849 -11.462 10.705 1.00 67.81 106 LEU A C 1
ATOM 821 O O . LEU A 1 106 ? 0.976 -11.738 11.519 1.00 67.81 106 LEU A O 1
ATOM 825 N N . ALA A 1 107 ? 3.028 -12.091 10.703 1.00 64.56 107 ALA A N 1
ATOM 826 C CA . ALA A 1 107 ? 3.372 -13.140 11.668 1.00 64.56 107 ALA A CA 1
ATOM 827 C C . ALA A 1 107 ? 3.657 -12.599 13.078 1.00 64.56 107 ALA A C 1
ATOM 829 O O . ALA A 1 107 ? 3.720 -13.377 14.029 1.00 64.56 107 ALA A O 1
ATOM 830 N N . THR A 1 108 ? 3.855 -11.286 13.212 1.00 56.56 108 THR A N 1
ATOM 831 C CA . THR A 1 108 ? 4.082 -10.600 14.493 1.00 56.56 108 THR A CA 1
ATOM 832 C C . THR A 1 108 ? 2.831 -9.950 15.094 1.00 56.56 108 THR A C 1
ATOM 834 O O . THR A 1 108 ? 2.953 -9.325 16.146 1.00 56.56 108 THR A O 1
ATOM 837 N N . GLY A 1 109 ? 1.671 -10.070 14.434 1.00 50.16 109 GLY A N 1
ATOM 838 C CA . GLY A 1 109 ? 0.372 -9.576 14.917 1.00 50.16 109 GLY A CA 1
ATOM 839 C C . GLY A 1 109 ? -0.291 -10.484 15.945 1.00 50.16 109 GLY A C 1
ATOM 840 O O . GLY A 1 109 ? -0.193 -11.723 15.794 1.00 50.16 109 GLY A O 1
#

pLDDT: mean 75.98, std 14.14, range [40.41, 91.38]

Foldseek 3Di:
DDDDDDDDDDPPVVVVVVVVVVVVVVVVVVVLLVVFPPLLVVLLVCVVVLNLCVAQARDRALRQQEDLVSLVSVVSSVVSNVNHPYYHHHNYHYDPVSVVVVCVV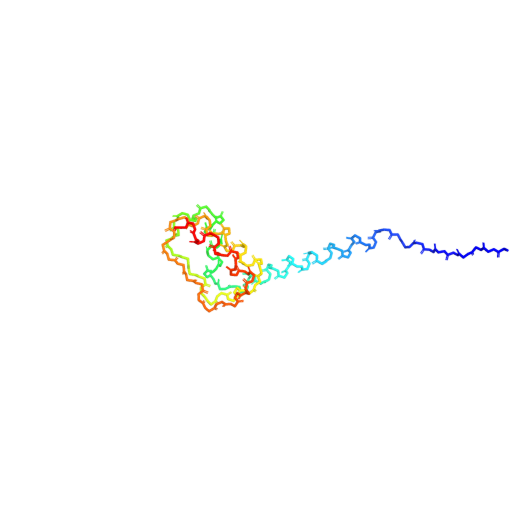VVVD

Sequence (109 aa):
KSCLYVASAPPEEAQEADQSDEKARVLTKELRLQCLPLKYKTLLDNVKEGKGAEVTAVDVSFCQLTDEDDFDDLLEAMKQCENAQTLDLSYNNFQDASVQKLIGPLATG

Organism: NCBI:txid1411642

Nearest PDB structures (foldseek):
  8j07-assembly1_5  TM=6.153E-01  e=2.139E+00  Homo sapiens
  7ax1-assembly1_A  TM=5.206E-01  e=2.139E+00  Homo sapiens